Protein AF-A0A383DB09-F1 (afdb_monomer_lite)

Structure (mmCIF, N/CA/C/O backbone):
data_AF-A0A383DB09-F1
#
_entry.id   AF-A0A383DB09-F1
#
loop_
_atom_site.group_PDB
_atom_site.id
_atom_site.type_symbol
_atom_site.label_atom_id
_atom_site.label_alt_id
_atom_site.label_comp_id
_atom_site.label_asym_id
_atom_site.label_entity_id
_atom_site.label_seq_id
_atom_site.pdbx_PDB_ins_code
_atom_site.Cartn_x
_atom_site.Cartn_y
_atom_site.Cartn_z
_atom_site.occupancy
_atom_site.B_iso_or_equiv
_atom_site.auth_seq_id
_atom_site.auth_comp_id
_atom_site.auth_asym_id
_atom_site.auth_atom_id
_atom_site.pdbx_PDB_model_num
ATOM 1 N N . MET A 1 1 ? -1.388 21.756 -24.930 1.00 59.97 1 MET A N 1
ATOM 2 C CA . MET A 1 1 ? -0.914 20.654 -24.065 1.00 59.97 1 MET A CA 1
ATOM 3 C C . MET A 1 1 ? -1.918 20.535 -22.928 1.00 59.97 1 MET A C 1
ATOM 5 O O . MET A 1 1 ? -2.239 21.564 -22.349 1.00 59.97 1 MET A O 1
ATOM 9 N N . LYS A 1 2 ? -2.516 19.362 -22.690 1.00 70.12 2 LYS A N 1
ATOM 10 C CA . LYS A 1 2 ? -3.444 19.190 -21.558 1.00 70.12 2 LYS A CA 1
ATOM 11 C C . LYS A 1 2 ? -2.628 19.356 -20.272 1.00 70.12 2 LYS A C 1
ATOM 13 O O . LYS A 1 2 ? -1.597 18.702 -20.146 1.00 70.12 2 LYS A O 1
ATOM 18 N N . SER A 1 3 ? -3.036 20.259 -19.385 1.00 83.75 3 SER A N 1
ATOM 19 C CA . SER A 1 3 ? -2.386 20.394 -18.080 1.00 83.75 3 SER A CA 1
ATOM 20 C C . SER A 1 3 ? -2.743 19.171 -17.246 1.00 83.75 3 SER A C 1
ATOM 22 O O . SER A 1 3 ? -3.919 18.826 -17.167 1.00 83.75 3 SER A O 1
ATOM 24 N N . ILE A 1 4 ? -1.745 18.511 -16.664 1.00 88.88 4 ILE A N 1
ATOM 25 C CA . ILE A 1 4 ? -1.973 17.478 -15.651 1.00 88.88 4 ILE A CA 1
ATOM 26 C C . ILE A 1 4 ? -2.399 18.214 -14.381 1.00 88.88 4 ILE A C 1
ATOM 28 O O . ILE A 1 4 ? -1.682 19.102 -13.915 1.00 88.88 4 ILE A O 1
ATOM 32 N N . GLU A 1 5 ? -3.579 17.903 -13.856 1.00 93.31 5 GLU A N 1
ATOM 33 C CA . GLU A 1 5 ? -4.048 18.453 -12.589 1.00 93.31 5 GLU A CA 1
ATOM 34 C C . GLU A 1 5 ? -3.670 17.511 -11.444 1.00 93.31 5 GLU A C 1
ATOM 36 O O . GLU A 1 5 ? -3.521 16.306 -11.625 1.00 93.31 5 GLU A O 1
ATOM 41 N N . ARG A 1 6 ? -3.550 18.043 -10.224 1.00 90.44 6 ARG A N 1
ATOM 42 C CA . ARG A 1 6 ? -3.173 17.257 -9.036 1.00 90.44 6 ARG A CA 1
ATOM 43 C C . ARG A 1 6 ? -4.038 16.002 -8.844 1.00 90.44 6 ARG A C 1
ATOM 45 O O . ARG A 1 6 ? -3.525 14.964 -8.454 1.00 90.44 6 ARG A O 1
ATOM 52 N N . LYS A 1 7 ? -5.334 16.087 -9.163 1.00 90.56 7 LYS A N 1
ATOM 53 C CA . LYS A 1 7 ? -6.291 14.968 -9.076 1.00 90.56 7 LYS A CA 1
ATOM 54 C C . LYS A 1 7 ? -5.956 13.797 -10.013 1.00 90.56 7 LYS A C 1
ATOM 56 O O . LYS A 1 7 ? -6.379 12.671 -9.758 1.00 90.56 7 LYS A O 1
ATOM 61 N N . ASP A 1 8 ? -5.214 14.065 -11.086 1.00 93.31 8 ASP A N 1
ATOM 62 C CA . ASP A 1 8 ? -4.838 13.075 -12.094 1.00 93.31 8 ASP A CA 1
ATOM 63 C C . ASP A 1 8 ? -3.593 12.272 -11.665 1.00 93.31 8 ASP A C 1
ATOM 65 O O . ASP A 1 8 ? -3.293 11.236 -12.258 1.00 93.31 8 ASP A O 1
ATOM 69 N N . LEU A 1 9 ? -2.867 12.723 -10.631 1.00 94.62 9 LEU A N 1
ATOM 70 C CA . LEU A 1 9 ? -1.683 12.050 -10.099 1.00 94.62 9 LEU A CA 1
ATOM 71 C C . LEU A 1 9 ? -2.087 10.985 -9.079 1.00 94.62 9 LEU A C 1
ATOM 73 O O . LEU A 1 9 ? -2.641 11.299 -8.028 1.00 94.62 9 LEU A O 1
ATOM 77 N N . SER A 1 10 ? -1.741 9.725 -9.339 1.00 94.19 10 SER A N 1
ATOM 78 C CA . SER A 1 10 ? -2.064 8.612 -8.436 1.00 94.19 10 SER A CA 1
ATOM 79 C C . SER A 1 10 ? -1.453 8.763 -7.039 1.00 94.19 10 SER A C 1
ATOM 81 O O . SER A 1 10 ? -2.041 8.303 -6.070 1.00 94.19 10 SER A O 1
ATOM 83 N N . THR A 1 11 ? -0.299 9.426 -6.917 1.00 94.94 11 THR A N 1
ATOM 84 C CA . THR A 1 11 ? 0.367 9.694 -5.628 1.00 94.94 11 THR A CA 1
ATOM 85 C C . THR A 1 11 ? -0.381 10.700 -4.754 1.00 94.94 11 THR A C 1
ATOM 87 O O . THR A 1 11 ? -0.146 10.755 -3.554 1.00 94.94 11 THR A O 1
ATOM 90 N N . GLU A 1 12 ? -1.276 11.493 -5.345 1.00 96.38 12 GLU A N 1
ATOM 91 C CA . GLU A 1 12 ? -2.069 12.521 -4.662 1.00 96.38 12 GLU A CA 1
ATOM 92 C C . GLU A 1 12 ? -3.516 12.075 -4.409 1.00 96.38 12 GLU A C 1
ATOM 94 O O . GLU A 1 12 ? -4.301 12.808 -3.803 1.00 96.38 12 GLU A O 1
ATOM 99 N N . GLN A 1 13 ? -3.891 10.885 -4.886 1.00 95.19 13 GLN A N 1
ATOM 100 C CA . GLN A 1 13 ? -5.214 10.318 -4.667 1.00 95.19 13 GLN A CA 1
ATOM 101 C C . GLN A 1 13 ? -5.305 9.660 -3.289 1.00 95.19 13 GLN A C 1
ATOM 103 O O . GLN A 1 13 ? -4.352 9.070 -2.782 1.00 95.19 13 GLN A O 1
ATOM 108 N N . GLN A 1 14 ? -6.487 9.747 -2.680 1.00 95.12 14 GLN A N 1
ATOM 109 C CA . GLN A 1 14 ? -6.760 9.064 -1.422 1.00 95.12 14 GLN A CA 1
ATOM 110 C C . GLN A 1 14 ? -6.871 7.556 -1.641 1.00 95.12 14 GLN A C 1
ATOM 112 O O . GLN A 1 14 ? -7.496 7.095 -2.596 1.00 95.12 14 GLN A O 1
ATOM 117 N N . ASN A 1 15 ? -6.334 6.786 -0.699 1.00 96.25 15 ASN A N 1
ATOM 118 C CA . ASN A 1 15 ? -6.562 5.353 -0.653 1.00 96.25 15 ASN A CA 1
ATOM 119 C C . ASN A 1 15 ? -7.923 5.064 0.008 1.00 96.25 15 ASN A C 1
ATOM 121 O O . ASN A 1 15 ? -8.176 5.442 1.153 1.00 96.25 15 ASN A O 1
ATOM 125 N N . VAL A 1 16 ? -8.807 4.374 -0.714 1.00 96.19 16 VAL A N 1
ATOM 126 C CA . VAL A 1 16 ? -10.150 4.008 -0.231 1.00 96.19 16 VAL A CA 1
ATOM 127 C C . VAL A 1 16 ? -10.118 3.066 0.979 1.00 96.19 16 VAL A C 1
ATOM 129 O O . VAL A 1 16 ? -11.025 3.089 1.809 1.00 96.19 16 VAL A O 1
ATOM 132 N N . ASN A 1 17 ? -9.049 2.280 1.135 1.00 96.44 17 ASN A N 1
ATOM 133 C CA . ASN A 1 17 ? -8.874 1.362 2.262 1.00 96.44 17 ASN A CA 1
ATOM 134 C C . ASN A 1 17 ? -8.615 2.111 3.584 1.00 96.44 17 ASN A C 1
ATOM 136 O O . ASN A 1 17 ? -8.849 1.570 4.669 1.00 96.44 17 ASN A O 1
ATOM 140 N N . SER A 1 18 ? -8.179 3.374 3.507 1.00 97.25 18 SER A N 1
ATOM 141 C CA . SER A 1 18 ? -7.827 4.215 4.653 1.00 97.25 18 SER A CA 1
ATOM 142 C C . SER A 1 18 ? -8.727 5.446 4.836 1.00 97.25 18 SER A C 1
ATOM 144 O O . SER A 1 18 ? -8.427 6.286 5.679 1.00 97.25 18 SER A O 1
ATOM 146 N N . SER A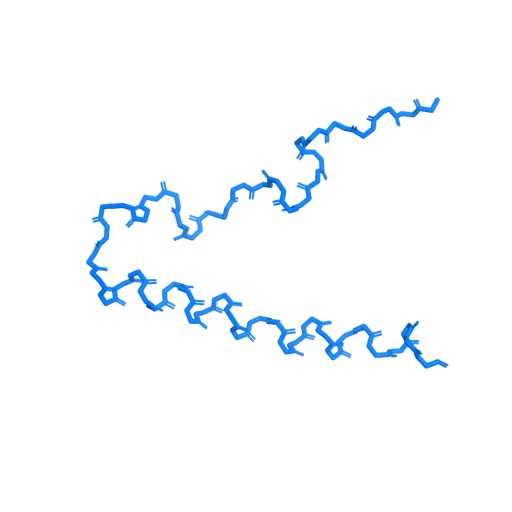 1 19 ? -9.876 5.546 4.151 1.00 96.06 19 SER A N 1
ATOM 147 C CA . SER A 1 19 ? -10.747 6.743 4.198 1.00 96.06 19 SER A CA 1
ATOM 148 C C . SER A 1 19 ? -11.248 7.154 5.592 1.00 96.06 19 SER A C 1
ATOM 150 O O . SER A 1 19 ? -11.640 8.298 5.785 1.00 96.06 19 SER A O 1
ATOM 152 N N . ALA A 1 20 ? -11.243 6.239 6.565 1.00 96.44 20 ALA A N 1
ATOM 153 C CA . ALA A 1 20 ? -11.596 6.509 7.962 1.00 96.44 20 ALA A CA 1
ATOM 154 C C . ALA A 1 20 ? -10.531 5.967 8.931 1.00 96.44 20 ALA A C 1
ATOM 156 O O . ALA A 1 20 ? -10.870 5.409 9.975 1.00 96.44 20 ALA A O 1
ATOM 157 N N . ILE A 1 21 ? -9.251 6.044 8.548 1.00 97.56 21 ILE A N 1
ATOM 158 C CA . ILE A 1 21 ? -8.137 5.447 9.300 1.00 97.56 21 ILE A CA 1
ATOM 159 C C . ILE A 1 21 ? -8.053 5.952 10.746 1.00 97.56 21 ILE A C 1
ATOM 161 O O . ILE A 1 21 ? -7.833 5.144 11.643 1.00 97.56 21 ILE A O 1
ATOM 165 N N . ASP A 1 22 ? -8.361 7.229 10.985 1.00 97.69 22 ASP A N 1
ATOM 166 C CA . ASP A 1 22 ? -8.324 7.856 12.315 1.00 97.69 22 ASP A CA 1
ATOM 167 C C . ASP A 1 22 ? -9.342 7.259 13.302 1.00 97.69 22 ASP A C 1
ATOM 169 O O . ASP A 1 22 ? -9.160 7.330 14.514 1.00 97.69 22 ASP A O 1
ATOM 173 N N . ASN A 1 23 ? -10.402 6.625 12.789 1.00 98.19 23 ASN A N 1
ATOM 174 C CA . ASN A 1 23 ? -11.456 6.002 13.593 1.00 98.19 23 ASN A CA 1
ATOM 175 C C . ASN A 1 23 ? -11.231 4.496 13.810 1.00 98.19 23 ASN A C 1
ATOM 177 O O . ASN A 1 23 ? -12.094 3.813 14.368 1.00 98.19 23 ASN A O 1
ATOM 181 N N . LYS A 1 24 ? -10.119 3.938 13.320 1.00 97.44 24 LYS A N 1
ATOM 182 C CA . LYS A 1 24 ? -9.820 2.505 13.419 1.00 97.44 24 LYS A CA 1
ATOM 183 C C . LYS A 1 24 ? -9.009 2.188 14.673 1.00 97.44 24 LYS A C 1
ATOM 185 O O . LYS A 1 24 ? -8.300 3.024 15.221 1.00 97.44 24 LYS A O 1
ATOM 190 N N . SER A 1 25 ? -9.079 0.931 15.113 1.00 98.44 25 SER A N 1
ATOM 191 C CA . SER A 1 25 ? -8.183 0.441 16.161 1.00 98.44 25 SER A CA 1
ATOM 192 C C . SER A 1 25 ? -6.734 0.415 15.672 1.00 98.44 25 SER A C 1
ATOM 194 O O . SER A 1 25 ? -6.481 0.208 14.486 1.00 98.44 25 SER A O 1
ATOM 196 N N . ILE A 1 26 ? -5.778 0.527 16.598 1.00 98.44 26 ILE A N 1
ATOM 197 C CA . ILE A 1 26 ? -4.336 0.471 16.294 1.00 98.44 26 ILE A CA 1
ATOM 198 C C . ILE A 1 26 ? -3.986 -0.780 15.477 1.00 98.44 26 ILE A C 1
ATOM 200 O O . ILE A 1 26 ? -3.309 -0.680 14.459 1.00 98.44 26 ILE A O 1
ATOM 204 N N . ALA A 1 27 ? -4.502 -1.950 15.867 1.00 98.56 27 ALA A N 1
ATOM 205 C CA . ALA A 1 27 ? -4.270 -3.195 15.134 1.00 98.56 27 ALA A CA 1
ATOM 206 C C . ALA A 1 27 ? -4.782 -3.127 13.683 1.00 98.56 27 ALA A C 1
ATOM 208 O O . ALA A 1 27 ? -4.107 -3.590 12.769 1.00 98.56 27 ALA A O 1
ATOM 209 N N . SER A 1 28 ? -5.942 -2.504 13.460 1.00 98.25 28 SER A N 1
ATOM 210 C CA . SER A 1 28 ? -6.500 -2.336 12.113 1.00 98.25 28 SER A CA 1
ATOM 211 C C . SER A 1 28 ? -5.685 -1.348 11.276 1.00 98.25 28 SER A C 1
ATOM 213 O O . SER A 1 28 ? -5.492 -1.582 10.089 1.00 98.25 28 SER A O 1
ATOM 215 N N . ILE A 1 29 ? -5.193 -0.263 11.884 1.00 98.56 29 ILE A N 1
ATOM 216 C CA . ILE A 1 29 ? -4.308 0.708 11.222 1.00 98.56 29 ILE A CA 1
ATOM 217 C C . ILE A 1 29 ? -3.029 0.008 10.755 1.00 98.56 29 ILE A C 1
ATOM 219 O O . ILE A 1 29 ? -2.665 0.111 9.586 1.00 98.56 29 ILE A O 1
ATOM 223 N N . LEU A 1 30 ? -2.385 -0.750 11.646 1.00 98.62 30 LEU A N 1
ATOM 224 C CA . LEU A 1 30 ? -1.161 -1.485 11.325 1.00 98.62 30 LEU A CA 1
ATOM 225 C C . LEU A 1 30 ? -1.393 -2.553 10.249 1.00 98.62 30 LEU A C 1
ATOM 227 O O . LEU A 1 30 ? -0.543 -2.719 9.379 1.00 98.62 30 LEU A O 1
ATOM 231 N N . SER A 1 31 ? -2.546 -3.232 10.263 1.00 98.62 31 SER A N 1
ATOM 232 C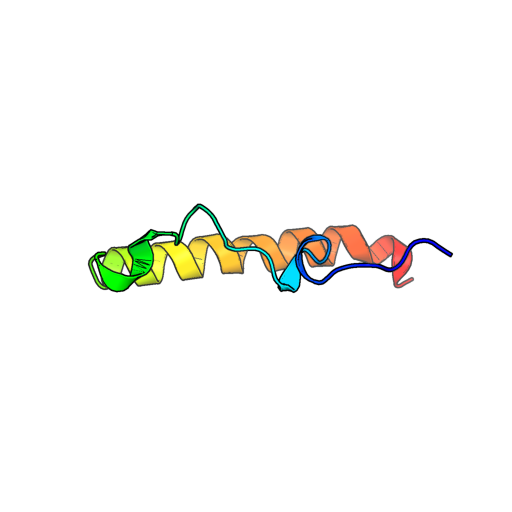 CA . SER A 1 31 ? -2.909 -4.177 9.200 1.00 98.62 31 SER A CA 1
ATOM 233 C C . SER A 1 31 ? -3.025 -3.483 7.845 1.00 98.62 31 SER A C 1
ATOM 235 O O . SER A 1 31 ? -2.434 -3.957 6.886 1.00 98.62 31 SER A O 1
ATOM 237 N N . ILE A 1 32 ? -3.720 -2.341 7.769 1.00 98.44 32 ILE A N 1
ATOM 238 C CA . ILE A 1 32 ? -3.889 -1.591 6.512 1.00 98.44 32 ILE A CA 1
ATOM 239 C C . ILE A 1 32 ? -2.536 -1.148 5.950 1.00 98.44 32 ILE A C 1
ATOM 241 O O . ILE A 1 32 ? -2.301 -1.291 4.755 1.00 98.44 32 ILE A O 1
ATOM 245 N N . ILE A 1 33 ? -1.636 -0.645 6.801 1.00 98.38 33 ILE A N 1
ATOM 246 C CA . ILE A 1 33 ? -0.281 -0.259 6.380 1.00 98.38 33 ILE A CA 1
ATOM 247 C C . ILE A 1 33 ? 0.465 -1.476 5.820 1.00 98.38 33 ILE A C 1
ATOM 249 O O . ILE A 1 33 ? 0.983 -1.431 4.709 1.00 98.38 33 ILE A O 1
ATOM 253 N N . ASN A 1 34 ? 0.461 -2.587 6.558 1.00 98.38 34 ASN A N 1
ATOM 254 C CA . ASN A 1 34 ? 1.141 -3.812 6.149 1.00 98.38 34 ASN A CA 1
ATOM 255 C C . ASN A 1 34 ? 0.562 -4.422 4.856 1.00 98.38 34 ASN A C 1
ATOM 257 O O . ASN A 1 34 ? 1.297 -5.022 4.070 1.00 98.38 34 ASN A O 1
ATOM 261 N N . ASP A 1 35 ? -0.743 -4.289 4.623 1.00 98.19 35 ASP A N 1
ATOM 262 C CA . ASP A 1 35 ? -1.388 -4.758 3.397 1.00 98.19 35 ASP A CA 1
ATOM 263 C C . ASP A 1 35 ? -0.947 -3.930 2.177 1.00 98.19 35 ASP A C 1
ATOM 265 O O . ASP A 1 35 ? -0.690 -4.500 1.113 1.00 98.19 35 ASP A O 1
ATOM 269 N N . GLU A 1 36 ? -0.777 -2.611 2.331 1.00 98.19 36 GLU A N 1
ATOM 270 C CA . GLU A 1 36 ? -0.239 -1.737 1.279 1.00 98.19 36 GLU A CA 1
ATOM 271 C C . GLU A 1 36 ? 1.256 -1.988 1.025 1.00 98.19 36 GLU A C 1
ATOM 273 O O . GLU A 1 36 ? 1.669 -2.111 -0.133 1.00 98.19 36 GLU A O 1
ATOM 278 N N . ASP A 1 37 ? 2.065 -2.167 2.075 1.00 98.44 37 ASP A N 1
ATOM 279 C CA . ASP A 1 37 ? 3.504 -2.459 1.958 1.00 98.44 37 ASP A CA 1
ATOM 280 C C . ASP A 1 37 ? 3.769 -3.737 1.143 1.00 98.44 37 ASP A C 1
ATOM 282 O O . ASP A 1 37 ? 4.669 -3.791 0.297 1.00 98.44 37 ASP A O 1
ATOM 286 N N . GLN A 1 38 ? 2.934 -4.767 1.314 1.00 97.75 38 GLN A N 1
ATOM 287 C CA . GLN A 1 38 ? 3.023 -6.012 0.543 1.00 97.75 38 GLN A CA 1
ATOM 288 C C . GLN A 1 38 ? 2.806 -5.824 -0.969 1.00 97.75 38 GLN A C 1
ATOM 290 O O . GLN A 1 38 ? 3.169 -6.701 -1.766 1.00 97.75 38 GLN A O 1
ATOM 295 N N . THR A 1 39 ? 2.219 -4.707 -1.404 1.00 97.00 39 THR A N 1
ATOM 296 C CA . THR A 1 39 ? 2.032 -4.417 -2.832 1.00 97.00 39 THR A CA 1
ATOM 297 C C . THR A 1 39 ? 3.320 -3.937 -3.507 1.00 97.00 39 THR A C 1
ATOM 299 O O . THR A 1 39 ? 3.492 -4.158 -4.711 1.00 97.00 39 THR A O 1
ATOM 302 N N . ILE A 1 40 ? 4.262 -3.367 -2.744 1.00 97.06 40 ILE A N 1
ATOM 303 C CA . ILE A 1 40 ? 5.483 -2.734 -3.263 1.00 97.06 40 ILE A CA 1
ATOM 304 C C . ILE A 1 40 ? 6.340 -3.750 -4.015 1.00 97.06 40 ILE A C 1
ATOM 306 O O . ILE A 1 40 ? 6.678 -3.536 -5.179 1.00 97.06 40 ILE A O 1
ATOM 310 N N . ALA A 1 41 ? 6.636 -4.899 -3.400 1.00 95.62 41 ALA A N 1
ATOM 311 C CA . ALA A 1 41 ? 7.481 -5.925 -4.015 1.00 95.62 41 ALA A CA 1
ATOM 312 C C . ALA A 1 41 ? 6.914 -6.423 -5.359 1.00 95.62 41 ALA A C 1
ATOM 314 O O . ALA A 1 41 ? 7.664 -6.670 -6.305 1.00 95.62 41 ALA A O 1
ATOM 315 N N . LYS A 1 42 ? 5.582 -6.524 -5.471 1.00 96.31 42 LYS A N 1
ATOM 316 C CA . LYS A 1 42 ? 4.905 -6.913 -6.717 1.00 96.31 42 LYS A CA 1
ATOM 317 C C . LYS A 1 42 ? 5.095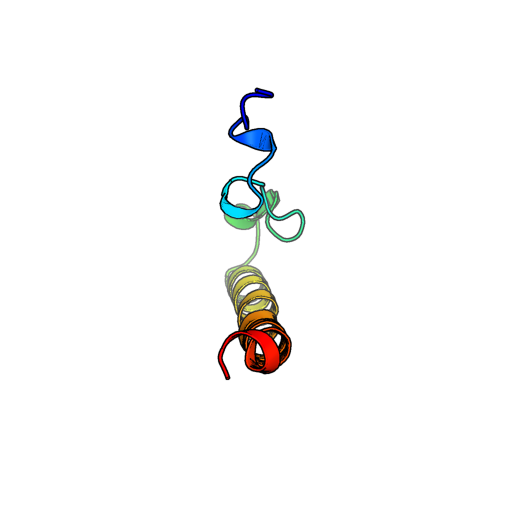 -5.849 -7.799 1.00 96.31 42 LYS A C 1
ATOM 319 O O . LYS A 1 42 ? 5.430 -6.195 -8.927 1.00 96.31 42 LYS A O 1
ATOM 324 N N . LYS A 1 43 ? 4.916 -4.571 -7.452 1.00 95.44 43 LYS A N 1
ATOM 325 C CA . LYS A 1 43 ? 5.084 -3.441 -8.379 1.00 95.44 43 LYS A CA 1
ATOM 326 C C . LYS A 1 43 ? 6.529 -3.287 -8.848 1.00 95.44 43 LYS A C 1
ATOM 328 O O . LYS A 1 43 ? 6.745 -3.132 -10.043 1.00 95.44 43 LYS A O 1
ATOM 333 N N . VAL A 1 44 ? 7.502 -3.415 -7.943 1.00 95.88 44 VAL A N 1
ATOM 334 C CA . VAL A 1 44 ? 8.933 -3.395 -8.294 1.00 95.88 44 VAL A CA 1
ATOM 335 C C . VAL A 1 44 ? 9.259 -4.526 -9.262 1.00 95.88 44 VAL A C 1
ATOM 337 O O . VAL A 1 44 ? 9.861 -4.281 -10.301 1.00 95.88 44 VAL A O 1
ATOM 340 N N . LYS A 1 45 ? 8.794 -5.752 -8.982 1.00 96.19 45 LYS A N 1
ATOM 341 C CA . LYS A 1 45 ? 9.002 -6.895 -9.879 1.00 96.19 45 LYS A CA 1
ATOM 342 C C . LYS A 1 45 ? 8.443 -6.647 -11.284 1.00 96.19 45 LYS A C 1
ATOM 344 O O . LYS A 1 45 ? 9.087 -7.020 -12.258 1.00 96.19 45 LYS A O 1
ATOM 349 N N . SER A 1 46 ? 7.267 -6.028 -11.394 1.00 95.56 46 SER A N 1
ATOM 350 C CA . SER A 1 46 ? 6.674 -5.669 -12.689 1.00 95.56 46 SER A CA 1
ATOM 351 C C . SER A 1 46 ? 7.490 -4.642 -13.475 1.00 95.56 46 SER A C 1
ATOM 353 O O . SER A 1 46 ? 7.405 -4.655 -14.696 1.00 95.56 46 SER A O 1
ATOM 355 N N . ALA A 1 47 ? 8.259 -3.786 -12.801 1.00 95.69 47 ALA A N 1
ATOM 356 C CA . ALA A 1 47 ? 9.073 -2.752 -13.435 1.00 95.69 47 ALA A CA 1
ATOM 357 C C . ALA A 1 47 ? 10.470 -3.240 -13.862 1.00 95.69 47 ALA A C 1
ATOM 359 O O . ALA A 1 47 ? 11.133 -2.548 -14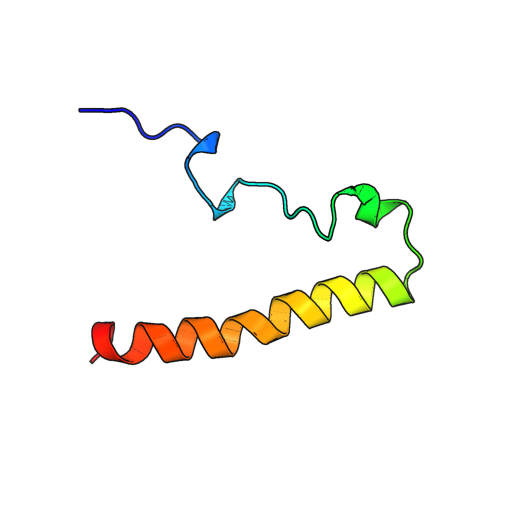.623 1.00 95.69 47 ALA A O 1
ATOM 360 N N . ILE A 1 48 ? 10.918 -4.424 -13.415 1.00 95.56 48 ILE A N 1
ATOM 361 C CA . ILE A 1 48 ? 12.243 -4.979 -13.765 1.00 95.56 48 ILE A CA 1
ATOM 362 C C . ILE A 1 48 ? 12.531 -4.949 -15.281 1.00 95.56 48 ILE A C 1
ATOM 364 O O . ILE A 1 48 ? 13.611 -4.494 -15.638 1.00 95.56 48 ILE A O 1
ATOM 368 N N . PRO A 1 49 ? 11.605 -5.338 -16.185 1.00 94.75 49 PRO A N 1
ATOM 369 C CA . PRO A 1 49 ? 11.872 -5.320 -17.6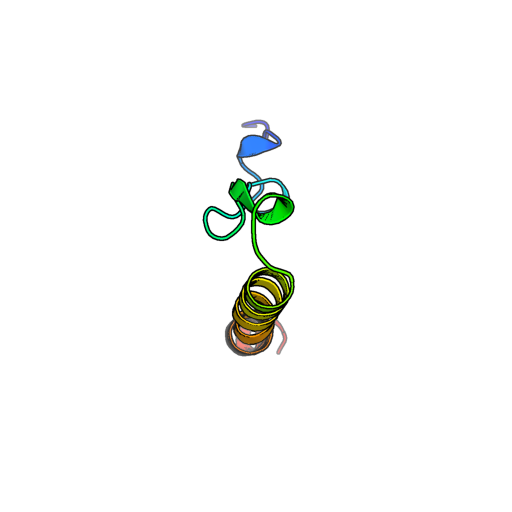27 1.00 94.75 49 PRO A CA 1
ATOM 370 C C . PRO A 1 49 ? 12.125 -3.931 -18.228 1.00 94.75 49 PRO A C 1
ATOM 372 O O . PRO A 1 49 ? 12.598 -3.843 -19.352 1.00 94.75 49 PRO A O 1
ATOM 375 N N . GLU A 1 50 ? 11.749 -2.858 -17.529 1.00 93.88 50 GLU A N 1
ATOM 376 C CA . GLU A 1 50 ? 11.994 -1.471 -17.947 1.00 93.88 50 GLU A CA 1
ATOM 377 C C . GLU A 1 50 ? 13.294 -0.907 -17.342 1.00 93.88 50 GLU A C 1
ATOM 379 O O . GLU A 1 50 ? 13.736 0.174 -17.727 1.00 93.88 50 GLU A O 1
ATOM 384 N N . ILE A 1 51 ? 13.878 -1.614 -16.367 1.00 81.38 51 ILE A N 1
ATOM 385 C CA . ILE A 1 51 ? 15.110 -1.237 -15.659 1.00 81.38 51 ILE A CA 1
ATOM 386 C C . ILE A 1 51 ? 16.351 -1.868 -16.321 1.00 81.38 51 ILE A C 1
ATOM 388 O O . ILE A 1 51 ? 17.439 -1.301 -16.208 1.00 81.38 51 ILE A O 1
ATOM 392 N N . GLU A 1 52 ? 16.195 -3.018 -16.984 1.00 60.50 52 GLU A N 1
ATOM 393 C CA . GLU A 1 52 ? 17.252 -3.749 -17.711 1.00 60.50 52 GLU A CA 1
ATOM 394 C C . GLU A 1 52 ? 17.358 -3.328 -19.185 1.00 60.50 52 GLU A C 1
ATOM 396 O O . GLU A 1 52 ? 18.510 -3.219 -19.671 1.00 60.50 52 GLU A O 1
#

Sequence (52 aa):
MKSIERKDLSTEQQNVNSSAIDNKSIASILSIINDEDQTIAKKVKSAIPEIE

Foldseek 3Di:
DDDDDLCNDPVSDDDPLCPPVVPDDPVSNVVSVVVVVVVVVVVVVVCVVVVD

Radius of gyration: 15.33 Å; chains: 1; bounding box: 29×28×40 Å

Secondary structure (DSSP, 8-state):
-PPPPGGG-GGGSPPGGGTTGGGS-HHHHHHHHHHHHHHHHHHHHHHHHH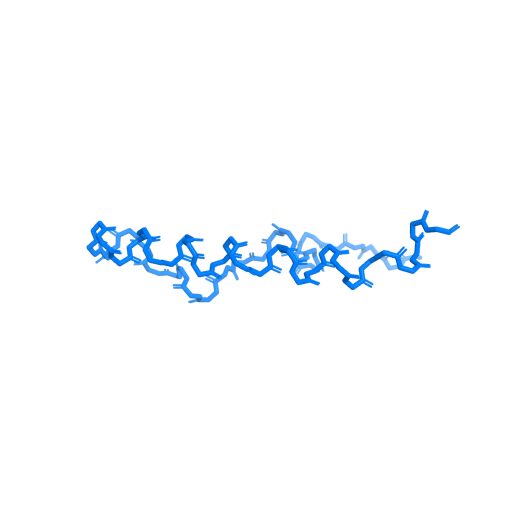H-

Organism: NCBI:txid408172

pLDDT: mean 93.81, std 8.3, range [59.97, 98.62]